Protein AF-A0A9N8MC89-F1 (afdb_monomer_lite)

Secondary structure (DSSP, 8-state):
-HHHHHHHHHHHHHHHHHHHHHHHHHHHHHHHHHHH-S-HHHHHHHHHHHHHHHHHHHHHHHHHSSS--HHHHHHHHHHHHHHHHHHHHS-------

Structure (mmCIF, N/CA/C/O backbone):
data_AF-A0A9N8MC89-F1
#
_entry.id   AF-A0A9N8MC89-F1
#
loop_
_atom_site.group_PDB
_atom_site.id
_atom_site.type_symbol
_atom_site.label_atom_id
_atom_site.label_alt_id
_atom_site.label_comp_id
_atom_site.label_asym_id
_atom_site.label_entity_id
_atom_site.label_seq_id
_atom_site.pdbx_PDB_ins_code
_atom_site.Cartn_x
_atom_site.Cartn_y
_atom_site.Cartn_z
_atom_site.occupancy
_atom_site.B_iso_or_equiv
_atom_site.auth_seq_id
_atom_site.auth_comp_id
_atom_site.auth_asym_id
_atom_site.auth_atom_id
_atom_site.pdbx_PDB_model_num
ATOM 1 N N . MET A 1 1 ? -17.950 9.447 32.965 1.00 62.00 1 MET A N 1
ATOM 2 C CA . MET A 1 1 ? -18.202 8.528 31.833 1.00 62.00 1 MET A CA 1
ATOM 3 C C . MET A 1 1 ? -17.911 9.230 30.510 1.00 62.00 1 MET A C 1
ATOM 5 O O . MET A 1 1 ? -17.182 8.667 29.710 1.00 62.00 1 MET A O 1
ATOM 9 N N . GLU A 1 2 ? -18.355 10.479 30.329 1.00 76.88 2 GLU A N 1
ATOM 10 C CA . GLU A 1 2 ? -18.063 11.297 29.134 1.00 76.88 2 GLU A CA 1
ATOM 11 C C . GLU A 1 2 ? -16.570 11.581 28.923 1.00 76.88 2 GLU A C 1
ATOM 13 O O . GLU A 1 2 ? -16.059 11.283 27.856 1.00 76.88 2 GLU A O 1
ATOM 18 N N . GLN A 1 3 ? -15.829 12.005 29.952 1.00 79.44 3 GLN A N 1
ATOM 19 C CA . GLN A 1 3 ? -14.386 12.276 29.824 1.00 79.44 3 GLN A CA 1
ATOM 20 C C . GLN A 1 3 ? -13.553 11.037 29.431 1.00 79.44 3 GLN A C 1
ATOM 22 O O . GLN A 1 3 ? -12.566 11.140 28.708 1.00 79.44 3 GLN A O 1
ATOM 27 N N . LEU A 1 4 ? -13.955 9.846 29.891 1.00 80.94 4 LEU A N 1
ATOM 28 C CA . LEU A 1 4 ? -13.317 8.588 29.489 1.00 80.94 4 LEU A CA 1
ATOM 29 C C . LEU A 1 4 ? -13.664 8.252 28.032 1.00 80.94 4 LEU A C 1
ATOM 31 O O . LEU A 1 4 ? -12.801 7.807 27.286 1.00 80.94 4 LEU A O 1
ATOM 35 N N . ASN A 1 5 ? -14.909 8.503 27.620 1.00 86.31 5 ASN A N 1
ATOM 36 C CA . ASN A 1 5 ? -15.344 8.323 26.239 1.00 86.31 5 ASN A CA 1
ATOM 37 C C . ASN A 1 5 ? -14.590 9.267 25.285 1.00 86.31 5 ASN A C 1
ATOM 39 O O . ASN A 1 5 ? -14.120 8.835 24.240 1.00 86.31 5 ASN A O 1
ATOM 43 N N . GLU A 1 6 ? -14.392 10.527 25.674 1.00 88.38 6 GLU A N 1
ATOM 44 C CA . GLU A 1 6 ? -13.594 11.502 24.919 1.00 88.38 6 GLU A CA 1
ATOM 45 C C . GLU A 1 6 ? -12.141 11.045 24.749 1.00 88.38 6 GLU A C 1
ATOM 47 O O . GLU A 1 6 ? -11.620 11.068 23.638 1.00 88.38 6 GLU A O 1
ATOM 52 N N . GLN A 1 7 ? -11.498 10.558 25.815 1.00 88.44 7 GLN A N 1
ATOM 53 C CA . GLN A 1 7 ? -10.128 10.033 25.744 1.00 88.44 7 GLN A CA 1
ATOM 54 C C . GLN A 1 7 ? -10.012 8.825 24.808 1.00 88.44 7 GLN A C 1
ATOM 56 O O . GLN A 1 7 ? -9.069 8.736 24.022 1.00 88.44 7 GLN A O 1
ATOM 61 N N . TRP A 1 8 ? -10.983 7.911 24.864 1.00 93.00 8 TRP A N 1
ATOM 62 C CA . TRP A 1 8 ? -11.050 6.771 23.952 1.00 93.00 8 TRP A CA 1
ATOM 63 C C . TRP A 1 8 ? -11.229 7.209 22.501 1.00 93.00 8 TRP A C 1
ATOM 65 O O . TRP A 1 8 ? -10.532 6.706 21.621 1.00 93.00 8 TRP A O 1
ATOM 75 N N . MET A 1 9 ? -12.121 8.165 22.245 1.00 94.19 9 MET A N 1
ATOM 76 C CA . MET A 1 9 ? -12.336 8.695 20.901 1.00 94.19 9 MET A CA 1
ATOM 77 C C . MET A 1 9 ? -11.084 9.379 20.352 1.00 94.19 9 MET A C 1
ATOM 79 O O . MET A 1 9 ? -10.748 9.149 19.194 1.00 94.19 9 MET A O 1
ATOM 83 N N . THR A 1 10 ? -10.352 10.137 21.171 1.00 92.56 10 THR A N 1
ATOM 84 C CA . THR A 1 10 ? -9.063 10.724 20.774 1.00 92.56 10 THR A CA 1
ATOM 85 C C . THR A 1 10 ? -8.053 9.645 20.391 1.00 92.56 10 THR A C 1
ATOM 87 O O . THR A 1 10 ? -7.494 9.704 19.302 1.00 92.56 10 THR A O 1
ATOM 90 N N . ALA A 1 11 ? -7.890 8.601 21.210 1.00 93.25 11 ALA A N 1
ATOM 91 C CA . ALA A 1 11 ? -6.967 7.506 20.900 1.00 93.25 11 ALA A CA 1
ATOM 92 C C . ALA A 1 11 ? -7.343 6.756 19.607 1.00 93.25 11 ALA A C 1
ATOM 94 O O . ALA A 1 11 ? -6.468 6.338 18.848 1.00 93.25 11 ALA A O 1
ATOM 95 N N . VAL A 1 12 ? -8.643 6.598 19.330 1.00 94.06 12 VAL A N 1
ATOM 96 C CA . VAL A 1 12 ? -9.125 6.023 18.065 1.00 94.06 12 VAL A CA 1
ATOM 97 C C . VAL A 1 12 ? -8.786 6.936 16.888 1.00 94.06 12 VAL A C 1
ATOM 99 O O . VAL A 1 12 ? -8.325 6.442 15.862 1.00 94.06 12 VAL A O 1
ATOM 102 N N . VAL A 1 13 ? -8.985 8.249 17.017 1.00 93.19 13 VAL A N 1
ATOM 103 C CA . VAL A 1 13 ? -8.631 9.214 15.965 1.00 93.19 13 VAL A CA 1
ATOM 104 C C . VAL A 1 13 ? -7.130 9.190 15.686 1.00 93.19 13 VAL A C 1
ATOM 106 O O . VAL A 1 13 ? -6.747 9.111 14.520 1.00 93.19 13 VAL A O 1
ATOM 109 N N . ASP A 1 14 ? -6.296 9.175 16.724 1.00 92.94 14 ASP A N 1
ATOM 110 C CA . ASP A 1 14 ? -4.839 9.115 16.586 1.00 92.94 14 ASP A CA 1
ATOM 111 C C . ASP A 1 14 ? -4.408 7.834 15.855 1.00 92.94 14 ASP A C 1
ATOM 113 O O . ASP A 1 14 ? -3.695 7.892 14.853 1.00 92.94 14 ASP A O 1
ATOM 117 N N . ALA A 1 15 ? -4.937 6.676 16.266 1.00 91.94 15 ALA A N 1
ATOM 118 C CA . ALA A 1 15 ? -4.642 5.403 15.611 1.00 91.94 15 ALA A CA 1
ATOM 119 C C . ALA A 1 15 ? -5.097 5.374 14.138 1.00 91.94 15 ALA A C 1
ATOM 121 O O . ALA A 1 15 ? -4.404 4.830 13.275 1.00 91.94 15 ALA A O 1
ATOM 122 N N . LEU A 1 16 ? -6.256 5.960 13.824 1.00 90.88 16 LEU A N 1
ATOM 123 C CA . LEU A 1 16 ? -6.736 6.074 12.444 1.00 90.88 16 LEU A CA 1
ATOM 124 C C . LEU A 1 16 ? -5.858 7.016 11.610 1.00 90.88 16 LEU A C 1
ATOM 126 O O . LEU A 1 16 ? -5.602 6.719 10.442 1.00 90.88 16 LEU A O 1
ATOM 130 N N . SER A 1 17 ? -5.379 8.113 12.199 1.00 87.88 17 SER A N 1
ATOM 131 C CA . SER A 1 17 ? -4.451 9.052 11.564 1.00 87.88 17 SER A CA 1
ATOM 132 C C . SER A 1 17 ? -3.123 8.371 11.212 1.00 87.88 17 SER A C 1
ATOM 134 O O . SER A 1 17 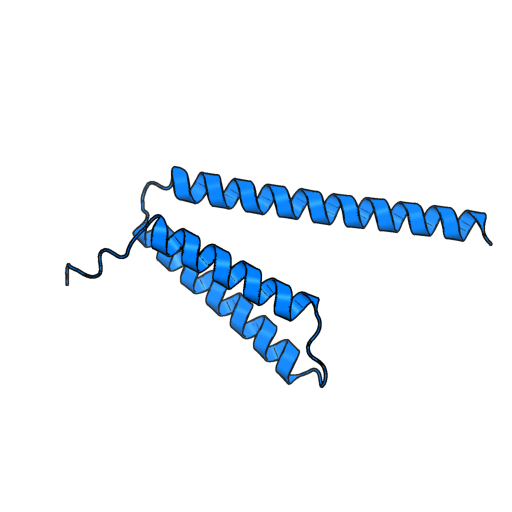? -2.669 8.448 10.068 1.00 87.88 17 SER A O 1
ATOM 136 N N . ASP A 1 18 ? -2.553 7.600 12.140 1.00 91.50 18 ASP A N 1
ATOM 137 C CA . ASP A 1 18 ? -1.312 6.848 11.915 1.00 91.50 18 ASP A CA 1
ATOM 138 C C . ASP A 1 18 ? -1.464 5.802 10.803 1.00 91.50 18 ASP A C 1
ATOM 140 O O . ASP A 1 18 ? -0.604 5.676 9.924 1.00 91.50 18 ASP A O 1
ATOM 144 N N . LEU A 1 19 ? -2.590 5.080 10.781 1.00 87.12 19 LEU A N 1
ATOM 145 C CA . LEU A 1 19 ? -2.899 4.129 9.710 1.00 87.12 19 LEU A CA 1
ATOM 146 C C . LEU A 1 19 ? -3.003 4.819 8.342 1.00 87.12 19 LEU A C 1
ATOM 148 O O . LEU A 1 19 ? -2.531 4.280 7.336 1.00 87.12 19 LEU A O 1
ATOM 152 N N . GLN A 1 20 ? -3.594 6.015 8.284 1.00 85.06 20 GLN A N 1
ATOM 153 C CA . GLN A 1 20 ? -3.663 6.810 7.057 1.00 85.06 20 GLN A CA 1
ATOM 154 C C . GLN A 1 20 ? -2.275 7.287 6.613 1.00 85.06 20 GLN A C 1
ATOM 156 O O . GLN A 1 20 ? -1.937 7.150 5.434 1.00 85.06 20 GLN A O 1
ATOM 161 N N . ALA A 1 21 ? -1.446 7.776 7.537 1.00 85.31 21 ALA A N 1
ATOM 162 C CA . ALA A 1 21 ? -0.080 8.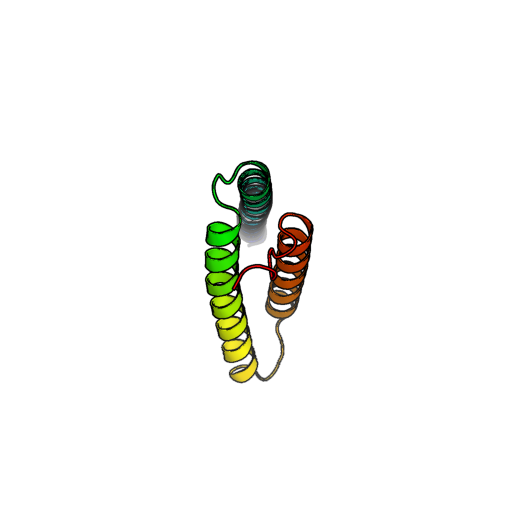205 7.248 1.00 85.31 21 ALA A CA 1
ATOM 163 C C . ALA A 1 21 ? 0.778 7.051 6.702 1.00 85.31 21 ALA A C 1
ATOM 165 O O . ALA A 1 21 ? 1.433 7.195 5.666 1.00 85.31 21 ALA A O 1
ATOM 166 N N . ALA A 1 22 ? 0.709 5.873 7.332 1.00 85.25 22 ALA A N 1
ATOM 167 C CA . ALA A 1 22 ? 1.405 4.673 6.871 1.00 85.25 22 ALA A CA 1
ATOM 168 C C . ALA A 1 22 ? 0.986 4.285 5.447 1.00 85.25 22 ALA A C 1
ATOM 170 O O . ALA A 1 22 ? 1.819 3.923 4.614 1.00 85.25 22 ALA A O 1
ATOM 171 N N . ARG A 1 23 ? -0.305 4.408 5.136 1.00 83.31 23 ARG A N 1
ATOM 172 C CA . ARG A 1 23 ? -0.840 4.115 3.808 1.00 83.31 23 ARG A CA 1
ATOM 173 C C . ARG A 1 23 ? -0.343 5.086 2.735 1.00 83.31 23 ARG A C 1
ATOM 175 O O . ARG A 1 23 ? -0.012 4.651 1.633 1.00 83.31 23 ARG A O 1
ATOM 182 N N . VAL A 1 24 ? -0.263 6.378 3.049 1.00 81.12 24 VAL A N 1
ATOM 183 C CA . VAL A 1 24 ? 0.328 7.385 2.151 1.00 81.12 24 VAL A CA 1
ATOM 184 C C . VAL A 1 24 ? 1.804 7.073 1.898 1.00 81.12 24 VAL A C 1
ATOM 186 O O . VAL A 1 24 ? 2.235 7.042 0.744 1.00 81.12 24 VAL A O 1
ATOM 189 N N . ALA A 1 25 ? 2.562 6.760 2.953 1.00 85.38 25 ALA A N 1
ATOM 190 C CA . ALA A 1 25 ? 3.975 6.406 2.844 1.00 85.38 25 ALA A CA 1
ATOM 191 C C . ALA A 1 25 ? 4.200 5.154 1.978 1.00 85.38 25 ALA A C 1
ATOM 193 O O . ALA A 1 25 ? 5.082 5.152 1.122 1.00 85.38 25 ALA A O 1
ATOM 194 N N . GLN A 1 26 ? 3.374 4.113 2.137 1.00 81.88 26 GLN A N 1
ATOM 195 C CA . GLN A 1 26 ? 3.420 2.920 1.282 1.00 81.88 26 GLN A CA 1
ATOM 196 C C . GLN A 1 26 ? 3.219 3.267 -0.197 1.00 81.88 26 GLN A C 1
ATOM 198 O O . GLN A 1 26 ? 3.948 2.760 -1.048 1.00 81.88 26 GLN A O 1
ATOM 203 N N . GLY A 1 27 ? 2.266 4.155 -0.501 1.00 84.75 27 GLY A N 1
ATOM 204 C CA . GLY A 1 27 ? 2.054 4.652 -1.857 1.00 84.75 27 GLY A CA 1
ATOM 205 C C . GLY A 1 27 ? 3.304 5.331 -2.417 1.00 84.75 27 GLY A C 1
ATOM 206 O O . GLY A 1 27 ? 3.778 4.939 -3.477 1.00 84.75 27 GLY A O 1
ATOM 207 N N . ALA A 1 28 ? 3.888 6.273 -1.673 1.00 83.75 28 ALA A N 1
ATOM 208 C CA . ALA A 1 28 ? 5.104 6.979 -2.084 1.00 83.75 28 ALA A CA 1
ATOM 209 C C . ALA A 1 28 ? 6.299 6.034 -2.309 1.00 83.75 28 ALA A C 1
ATOM 211 O O . ALA A 1 28 ? 7.056 6.200 -3.265 1.00 83.75 28 ALA A O 1
ATOM 212 N N . VAL A 1 29 ? 6.454 5.005 -1.470 1.00 86.12 29 VAL A N 1
ATOM 213 C CA . VAL A 1 29 ? 7.491 3.979 -1.653 1.00 86.12 29 VAL A CA 1
ATOM 214 C C . VAL A 1 29 ? 7.262 3.193 -2.943 1.00 86.12 29 VAL A C 1
ATOM 216 O O . VAL A 1 29 ? 8.212 2.983 -3.694 1.00 86.12 29 VAL A O 1
ATOM 219 N N . LEU A 1 30 ? 6.023 2.789 -3.239 1.00 85.12 30 LEU A N 1
ATOM 220 C CA . LEU A 1 30 ? 5.704 2.124 -4.505 1.00 85.12 30 LEU A CA 1
ATOM 221 C C . LEU A 1 30 ? 6.004 3.029 -5.706 1.00 85.12 30 LEU A C 1
ATOM 223 O O . LEU A 1 30 ? 6.589 2.556 -6.676 1.00 85.12 30 LEU A O 1
ATOM 227 N N . GLU A 1 31 ? 5.690 4.326 -5.636 1.00 86.00 31 GLU A N 1
ATOM 228 C CA . GLU A 1 31 ? 6.057 5.283 -6.691 1.00 86.00 31 GLU A CA 1
ATOM 229 C C . GLU A 1 31 ? 7.573 5.362 -6.890 1.00 86.00 31 GLU A C 1
ATOM 231 O O . GLU A 1 31 ? 8.051 5.287 -8.023 1.00 86.00 31 GLU A O 1
ATOM 236 N N . ALA A 1 32 ? 8.334 5.466 -5.798 1.00 85.06 32 ALA A N 1
ATOM 237 C CA . ALA A 1 32 ? 9.789 5.528 -5.845 1.00 85.06 32 ALA A CA 1
ATOM 238 C C . ALA A 1 32 ? 10.393 4.241 -6.424 1.00 85.06 32 ALA A C 1
ATOM 240 O O . ALA A 1 32 ? 11.306 4.309 -7.249 1.00 85.06 32 ALA A O 1
ATOM 241 N N . LEU A 1 33 ? 9.865 3.073 -6.045 1.00 85.00 33 LEU A N 1
ATOM 242 C CA . LEU A 1 33 ? 10.274 1.789 -6.609 1.00 85.00 33 LEU A CA 1
ATOM 243 C C . LEU A 1 33 ? 9.998 1.756 -8.112 1.00 85.00 33 LEU A C 1
ATOM 245 O O . LEU A 1 33 ? 10.910 1.478 -8.879 1.00 85.00 33 LEU A O 1
ATOM 249 N N . VAL A 1 34 ? 8.796 2.121 -8.558 1.00 84.25 34 VAL A N 1
ATOM 250 C CA . VAL A 1 34 ? 8.468 2.182 -9.992 1.00 84.25 34 VAL A CA 1
ATOM 251 C C . VAL A 1 34 ? 9.403 3.125 -10.753 1.00 84.25 34 VAL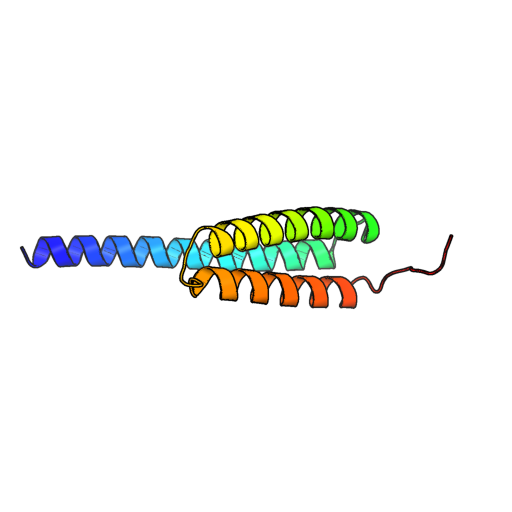 A C 1
ATOM 253 O O . VAL A 1 34 ? 9.853 2.795 -11.845 1.00 84.25 34 VAL A O 1
ATOM 256 N N . ALA A 1 35 ? 9.746 4.277 -10.182 1.00 82.62 35 ALA A N 1
ATOM 257 C CA . ALA A 1 35 ? 10.616 5.241 -10.847 1.00 82.62 35 ALA A CA 1
ATOM 258 C C . ALA A 1 35 ? 12.092 4.805 -10.924 1.00 82.62 35 ALA A C 1
ATOM 260 O O . ALA A 1 35 ? 12.805 5.248 -11.821 1.00 82.62 35 ALA A O 1
ATOM 261 N N . SER A 1 36 ? 12.567 3.978 -9.986 1.00 81.94 36 SER A N 1
ATOM 262 C CA . SER A 1 36 ? 14.005 3.719 -9.796 1.00 81.94 36 SER A CA 1
ATOM 263 C C . SER A 1 36 ? 14.427 2.251 -9.910 1.00 81.94 36 SER A C 1
ATOM 265 O O . SER A 1 36 ? 15.620 1.956 -9.808 1.00 81.94 36 SER A O 1
ATOM 267 N N . HIS A 1 37 ? 13.495 1.312 -10.116 1.00 81.75 37 HIS A N 1
ATOM 268 C CA . HIS A 1 37 ? 13.832 -0.108 -10.040 1.00 81.75 37 HIS A CA 1
ATOM 269 C C . HIS A 1 37 ? 14.756 -0.545 -11.193 1.00 81.75 37 HIS A C 1
ATOM 271 O O . HIS A 1 37 ? 14.384 -0.422 -12.362 1.00 81.75 37 HIS A O 1
ATOM 277 N N . PRO A 1 38 ? 15.921 -1.157 -10.899 1.00 83.38 38 PRO A N 1
ATOM 278 C CA . PRO A 1 38 ? 16.908 -1.527 -11.917 1.00 83.38 38 PRO A CA 1
ATOM 279 C C . PRO A 1 38 ? 16.442 -2.666 -12.838 1.00 83.38 38 PRO A C 1
ATOM 281 O O . PRO A 1 38 ? 17.019 -2.886 -13.899 1.00 83.38 38 PRO A O 1
ATOM 284 N N . SER A 1 39 ? 15.404 -3.412 -12.442 1.00 85.94 39 SER A N 1
ATOM 285 C CA . SER A 1 39 ? 14.807 -4.484 -13.248 1.00 85.94 39 SER A CA 1
ATOM 286 C C . SER A 1 39 ? 13.274 -4.417 -13.242 1.00 85.94 39 SER A C 1
ATOM 288 O O . SER A 1 39 ? 12.632 -5.019 -12.376 1.00 85.94 39 SER A O 1
ATOM 290 N N . PRO A 1 40 ? 12.666 -3.696 -14.195 1.00 81.62 40 PRO A N 1
ATOM 291 C CA . PRO A 1 40 ? 11.213 -3.603 -14.350 1.00 81.62 40 PRO A CA 1
ATOM 292 C C . PRO A 1 40 ? 10.487 -4.953 -14.389 1.00 81.62 40 PRO A C 1
ATOM 294 O O . PRO A 1 40 ? 9.452 -5.138 -13.755 1.00 81.62 40 PRO A O 1
ATOM 297 N N . VAL A 1 41 ? 11.063 -5.934 -15.091 1.00 84.12 41 VAL A N 1
ATOM 298 C CA . VAL A 1 41 ? 10.459 -7.263 -15.283 1.00 84.12 41 VAL A CA 1
ATOM 299 C C . VAL A 1 41 ? 10.365 -8.039 -13.970 1.00 84.12 41 VAL A C 1
ATOM 301 O O . VAL A 1 41 ? 9.354 -8.690 -13.708 1.00 84.12 41 VAL A O 1
ATOM 304 N N . LEU A 1 42 ? 11.403 -7.984 -13.131 1.00 86.75 42 LEU A N 1
ATOM 305 C CA . LEU A 1 42 ? 11.375 -8.640 -11.823 1.00 86.75 42 LEU A CA 1
ATOM 306 C C . LEU A 1 42 ? 10.385 -7.953 -10.881 1.00 86.75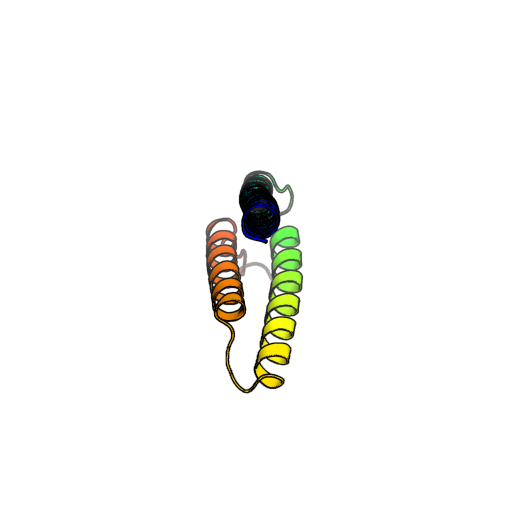 42 LEU A C 1
ATOM 308 O O . LEU A 1 42 ? 9.646 -8.647 -10.186 1.00 86.75 42 LEU A O 1
ATOM 312 N N . LEU A 1 43 ? 10.325 -6.618 -10.906 1.00 87.75 43 LEU A N 1
ATOM 313 C CA . LEU A 1 43 ? 9.360 -5.858 -10.113 1.00 87.75 43 LEU A CA 1
ATOM 314 C C . LEU A 1 43 ? 7.917 -6.225 -10.486 1.00 87.75 43 LEU A C 1
ATOM 316 O O . LEU A 1 43 ? 7.130 -6.532 -9.594 1.00 87.75 43 LEU A O 1
ATOM 320 N N . MET A 1 44 ? 7.599 -6.289 -11.784 1.00 87.00 44 MET A N 1
ATOM 321 C CA . MET A 1 44 ? 6.287 -6.730 -12.276 1.00 87.00 44 MET A CA 1
ATOM 322 C C . MET A 1 44 ? 5.941 -8.145 -11.800 1.00 87.00 44 MET A C 1
ATOM 324 O O . MET A 1 44 ? 4.877 -8.361 -11.234 1.00 87.00 44 MET A O 1
ATOM 328 N N . ARG A 1 45 ? 6.866 -9.107 -11.921 1.00 88.06 45 ARG A N 1
ATOM 329 C CA . ARG A 1 45 ? 6.632 -10.486 -11.448 1.00 88.06 45 ARG A CA 1
ATOM 330 C C . ARG A 1 45 ? 6.375 -10.561 -9.941 1.00 88.06 45 ARG A C 1
ATOM 332 O O . ARG A 1 45 ? 5.555 -11.363 -9.495 1.00 88.06 45 ARG A O 1
ATOM 339 N N . CYS A 1 46 ? 7.100 -9.773 -9.148 1.00 89.81 46 CYS A N 1
ATOM 340 C CA . CYS A 1 46 ? 6.887 -9.696 -7.704 1.00 89.81 46 CYS A CA 1
ATOM 341 C C . CYS A 1 46 ? 5.530 -9.060 -7.375 1.00 89.81 46 CYS A C 1
ATOM 343 O O . CYS A 1 46 ? 4.815 -9.574 -6.514 1.00 89.81 46 CYS A O 1
ATOM 345 N N . TRP A 1 47 ? 5.156 -7.996 -8.089 1.00 90.75 47 TRP A N 1
ATOM 346 C CA . TRP A 1 47 ? 3.853 -7.347 -7.967 1.00 90.75 47 TRP A CA 1
ATOM 347 C C . TRP A 1 47 ? 2.697 -8.292 -8.309 1.00 90.75 47 TRP A C 1
ATOM 349 O O . TRP A 1 47 ? 1.756 -8.406 -7.525 1.00 90.75 47 TRP A O 1
ATOM 359 N N . ASP A 1 48 ? 2.785 -9.031 -9.415 1.00 89.44 48 ASP A N 1
ATOM 360 C CA . ASP A 1 48 ? 1.756 -9.987 -9.843 1.00 89.44 48 ASP A CA 1
ATOM 361 C C . ASP A 1 48 ? 1.520 -11.072 -8.786 1.00 89.44 48 ASP A C 1
ATOM 363 O O . ASP A 1 48 ? 0.382 -11.418 -8.466 1.00 89.44 48 ASP A O 1
ATOM 367 N N . ARG A 1 49 ? 2.600 -11.589 -8.184 1.00 91.06 49 ARG A N 1
ATOM 368 C CA . ARG A 1 49 ? 2.513 -12.577 -7.097 1.00 91.06 49 ARG A CA 1
ATOM 369 C C . ARG A 1 49 ? 1.846 -11.999 -5.851 1.00 91.06 49 ARG A C 1
ATOM 371 O O . ARG A 1 49 ? 0.974 -12.647 -5.272 1.00 91.06 49 ARG A O 1
ATOM 378 N N . LEU A 1 50 ? 2.256 -10.799 -5.438 1.00 91.06 50 LEU A N 1
ATOM 379 C CA . LEU A 1 50 ? 1.715 -10.134 -4.253 1.00 91.06 50 LEU A CA 1
ATOM 380 C C . LEU A 1 50 ? 0.227 -9.808 -4.430 1.00 91.06 50 LEU A C 1
ATOM 382 O O . LEU A 1 50 ? -0.591 -10.175 -3.587 1.00 91.06 50 LEU A O 1
ATOM 386 N N . SER A 1 51 ? -0.123 -9.153 -5.537 1.00 90.69 51 SER A N 1
ATOM 387 C CA . SER A 1 51 ? -1.495 -8.751 -5.850 1.00 90.69 51 SER A CA 1
ATOM 388 C C . SER A 1 51 ? -2.423 -9.961 -5.958 1.00 90.69 51 SER A C 1
ATOM 390 O O . SER A 1 51 ? -3.481 -9.963 -5.332 1.00 90.69 51 SER A O 1
ATOM 392 N N . SER A 1 52 ? -1.999 -11.037 -6.633 1.00 89.62 52 SER A N 1
ATOM 393 C CA . SER A 1 52 ? -2.779 -12.280 -6.736 1.00 89.62 52 SER A CA 1
ATOM 394 C C .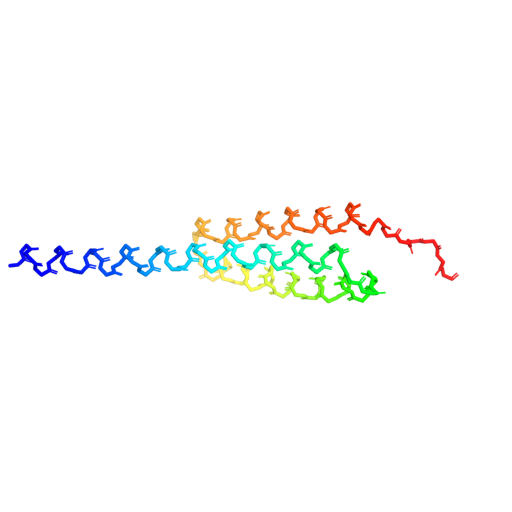 SER A 1 52 ? -3.082 -12.897 -5.367 1.00 89.62 52 SER A C 1
ATOM 396 O O . SER A 1 52 ? -4.215 -13.304 -5.107 1.00 89.62 52 SER A O 1
ATOM 398 N N . SER A 1 53 ? -2.095 -12.933 -4.465 1.00 92.50 53 SER A N 1
ATOM 399 C CA . SER A 1 53 ? -2.272 -13.451 -3.100 1.00 92.50 53 SER A CA 1
ATOM 400 C C . SER A 1 53 ? -3.289 -12.630 -2.296 1.00 92.50 53 SER A C 1
ATOM 402 O O . SER A 1 53 ? -4.180 -13.179 -1.637 1.00 92.50 53 SER A O 1
ATOM 404 N N . LEU A 1 54 ? -3.215 -11.300 -2.395 1.00 89.62 54 LEU A N 1
ATOM 405 C CA . LEU A 1 54 ? -4.142 -10.395 -1.714 1.00 89.62 54 LEU A CA 1
ATOM 406 C C . LEU A 1 54 ? -5.564 -10.505 -2.277 1.00 89.62 54 LEU A C 1
ATOM 408 O O . LEU A 1 54 ? -6.519 -10.594 -1.505 1.00 89.62 54 LEU A O 1
ATOM 412 N N . VAL A 1 55 ? -5.714 -10.585 -3.602 1.00 90.38 55 VAL A N 1
ATOM 413 C CA . VAL A 1 55 ? -7.013 -10.811 -4.256 1.00 90.38 55 VAL A CA 1
ATOM 414 C C . VAL A 1 55 ? -7.625 -12.136 -3.805 1.00 90.38 55 VAL A C 1
ATOM 416 O O . VAL A 1 55 ? -8.809 -12.177 -3.466 1.00 90.38 55 VAL A O 1
ATOM 419 N N . ALA A 1 56 ? -6.837 -13.213 -3.748 1.00 91.06 56 ALA A N 1
ATOM 420 C CA . ALA A 1 56 ? -7.303 -14.512 -3.270 1.00 91.06 56 ALA A CA 1
ATOM 421 C C . ALA A 1 56 ? -7.746 -14.458 -1.800 1.00 91.06 56 ALA A C 1
ATOM 423 O O . ALA A 1 56 ? -8.763 -15.051 -1.445 1.00 91.06 56 ALA A O 1
ATOM 424 N N . THR A 1 57 ? -7.019 -13.725 -0.956 1.00 88.50 57 THR A N 1
ATOM 425 C CA . THR A 1 57 ? -7.359 -13.536 0.462 1.00 88.50 57 THR A CA 1
ATOM 426 C C . THR A 1 57 ? -8.681 -12.783 0.620 1.00 88.50 57 THR A C 1
ATOM 428 O O . THR A 1 57 ? -9.575 -13.241 1.331 1.00 88.50 57 THR A O 1
ATOM 431 N N . VAL A 1 58 ? -8.851 -11.667 -0.099 1.00 88.62 58 VAL A N 1
ATOM 432 C CA . VAL A 1 58 ? -10.106 -10.901 -0.099 1.00 88.62 58 VAL A CA 1
ATOM 433 C C . VAL A 1 58 ? -11.261 -11.751 -0.631 1.00 88.62 58 VAL A C 1
ATOM 435 O O . VAL A 1 58 ? -12.343 -11.752 -0.051 1.00 88.62 58 VAL A O 1
ATOM 438 N N . SER A 1 59 ? -11.035 -12.520 -1.696 1.00 87.44 59 SER A N 1
ATOM 439 C CA . SER A 1 59 ? -12.056 -13.394 -2.286 1.00 87.44 59 SER A CA 1
ATOM 440 C C . SER A 1 59 ? -12.501 -14.495 -1.322 1.00 87.44 59 SER A C 1
ATOM 442 O O . SER A 1 59 ? -13.696 -14.750 -1.201 1.00 87.44 59 SER A O 1
ATOM 444 N N . GLN A 1 60 ? -11.566 -15.107 -0.590 1.00 87.38 60 GLN A N 1
ATOM 445 C CA . GLN A 1 60 ? -11.878 -16.089 0.453 1.00 87.38 60 GLN A CA 1
ATOM 446 C C . GLN A 1 60 ? -12.689 -15.468 1.590 1.00 87.38 60 GLN A C 1
ATOM 448 O O . GLN A 1 60 ? -13.700 -16.031 2.007 1.00 87.38 60 GLN A O 1
ATOM 453 N N . HIS A 1 61 ? -12.294 -14.285 2.060 1.00 85.75 61 HIS A N 1
ATOM 454 C CA . HIS A 1 61 ? -13.010 -13.606 3.135 1.00 85.75 61 HIS A CA 1
ATOM 455 C C . HIS A 1 61 ? -14.430 -13.200 2.699 1.00 85.75 61 HIS A C 1
ATOM 457 O O . HIS A 1 61 ? -15.387 -13.458 3.431 1.00 85.75 61 HIS A O 1
ATOM 463 N N . LYS A 1 62 ? -14.592 -12.716 1.459 1.00 86.00 62 LYS A N 1
ATOM 464 C CA . LYS A 1 62 ? -15.902 -12.478 0.830 1.00 86.00 62 LYS A CA 1
ATOM 465 C C . LYS A 1 62 ? -16.736 -13.750 0.691 1.00 86.00 62 LYS A C 1
ATOM 467 O O . LYS A 1 62 ? -17.945 -13.680 0.822 1.00 86.00 62 LYS A O 1
ATOM 472 N N . ALA A 1 63 ? -16.126 -14.903 0.426 1.00 84.69 63 ALA A N 1
ATOM 473 C CA . ALA A 1 63 ? -16.849 -16.174 0.355 1.00 84.69 63 ALA A CA 1
ATOM 474 C C . ALA A 1 63 ? -17.296 -16.673 1.742 1.00 84.69 63 ALA A C 1
ATOM 476 O O . ALA A 1 63 ? -18.348 -17.292 1.863 1.00 84.69 63 ALA A O 1
ATOM 477 N N . SER A 1 64 ? -16.520 -16.384 2.792 1.00 85.50 64 SER A N 1
ATOM 478 C CA . SER A 1 64 ? -16.866 -16.722 4.182 1.00 85.50 64 SER A CA 1
ATOM 479 C C . SER A 1 64 ? -17.873 -15.769 4.835 1.00 85.50 64 SER A C 1
ATOM 481 O O . SER A 1 64 ? -18.401 -16.073 5.903 1.00 85.50 64 SER A O 1
ATOM 483 N N . SER A 1 65 ? -18.134 -14.611 4.222 1.00 82.69 65 SER A N 1
ATOM 484 C CA . SER A 1 65 ? -19.013 -13.578 4.761 1.00 82.69 65 SER A CA 1
ATOM 485 C C . SER A 1 65 ? -20.184 -13.324 3.820 1.00 82.69 65 SER A C 1
ATOM 487 O O . SER A 1 65 ? -20.002 -13.077 2.637 1.00 82.69 65 SER A O 1
ATOM 489 N N . THR A 1 66 ? -21.409 -13.319 4.341 1.00 73.25 66 THR A N 1
ATOM 490 C CA . THR A 1 66 ? -22.621 -13.090 3.533 1.00 73.25 66 THR A CA 1
ATOM 491 C C . THR A 1 66 ? -22.705 -11.667 2.960 1.00 73.25 66 THR A C 1
ATOM 493 O O . THR A 1 66 ? -23.555 -11.389 2.118 1.00 73.25 66 THR A O 1
ATOM 496 N N . MET A 1 67 ? -21.844 -10.748 3.408 1.00 76.12 67 MET A N 1
ATOM 497 C CA . MET A 1 67 ? -21.881 -9.337 3.040 1.00 76.12 67 MET A CA 1
ATOM 498 C C . MET A 1 67 ? -20.474 -8.847 2.688 1.00 76.12 67 MET A C 1
ATOM 500 O O . MET A 1 67 ? -19.552 -8.958 3.494 1.00 76.12 67 MET A O 1
ATOM 504 N N . ALA A 1 68 ? -20.310 -8.288 1.487 1.00 69.88 68 ALA A N 1
ATOM 505 C CA . ALA A 1 68 ? -19.044 -7.688 1.079 1.00 69.88 68 ALA A CA 1
ATOM 506 C C . ALA A 1 68 ? -18.744 -6.466 1.958 1.00 69.88 68 ALA A C 1
ATOM 508 O O . ALA A 1 68 ? -19.560 -5.542 2.036 1.00 69.88 68 ALA A O 1
ATOM 509 N N . LYS A 1 69 ? -17.580 -6.443 2.617 1.00 83.00 69 LYS A N 1
ATOM 510 C CA . LYS A 1 69 ? -17.202 -5.305 3.462 1.00 83.00 69 LYS A CA 1
ATOM 511 C C . LYS A 1 69 ? -16.671 -4.172 2.573 1.00 83.00 69 LYS A C 1
ATOM 513 O O . LYS A 1 69 ? -15.866 -4.441 1.682 1.00 83.00 69 LYS A O 1
ATOM 518 N N . PRO A 1 70 ? -17.025 -2.898 2.824 1.00 82.25 70 PRO A N 1
ATOM 519 C CA . PRO A 1 70 ? -16.524 -1.767 2.034 1.00 82.25 70 PRO A CA 1
ATOM 520 C C . PRO A 1 70 ? -14.994 -1.721 1.923 1.00 82.25 70 PRO A C 1
ATOM 522 O O . PRO A 1 70 ? -14.453 -1.379 0.876 1.0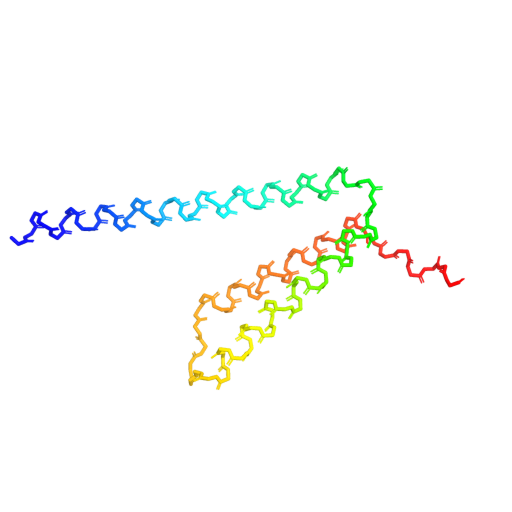0 82.25 70 PRO A O 1
ATOM 525 N N . ILE A 1 71 ? -14.291 -2.139 2.982 1.00 82.44 71 ILE A N 1
ATOM 526 C CA . ILE A 1 71 ? -12.826 -2.185 3.008 1.00 82.44 71 ILE A CA 1
ATOM 527 C C . ILE A 1 71 ? -12.240 -3.170 1.987 1.00 82.44 71 ILE A C 1
ATOM 529 O O . ILE A 1 71 ? -11.208 -2.885 1.394 1.00 82.44 71 ILE A O 1
ATOM 533 N N . GLU A 1 72 ? -12.913 -4.292 1.726 1.00 86.31 72 GLU A N 1
ATOM 534 C CA . GLU A 1 72 ? -12.473 -5.304 0.760 1.00 86.31 72 GLU A CA 1
ATOM 535 C C . GLU A 1 72 ? -12.624 -4.813 -0.674 1.00 86.31 72 GLU A C 1
ATOM 537 O O . GLU A 1 72 ? -11.714 -4.984 -1.483 1.00 86.31 72 GLU A O 1
ATOM 542 N N . ALA A 1 73 ? -13.768 -4.194 -0.984 1.00 85.56 73 ALA A N 1
ATOM 543 C CA . ALA A 1 73 ? -14.003 -3.577 -2.285 1.00 85.56 73 ALA A CA 1
ATOM 544 C C . ALA A 1 73 ? -12.935 -2.514 -2.561 1.00 85.56 73 ALA A C 1
ATOM 546 O O . ALA A 1 73 ? -12.272 -2.548 -3.596 1.00 85.56 73 ALA A O 1
ATOM 547 N N . TYR A 1 74 ? -12.679 -1.666 -1.568 1.00 86.19 74 TYR A N 1
ATOM 548 C CA . TYR A 1 74 ? -11.665 -0.633 -1.659 1.00 86.19 74 TYR A CA 1
ATOM 549 C C . TYR A 1 74 ? -10.242 -1.187 -1.837 1.00 86.19 74 TYR A C 1
ATOM 551 O O . TYR A 1 74 ? -9.469 -0.678 -2.648 1.00 86.19 74 TYR A O 1
ATOM 559 N N . THR A 1 75 ? -9.875 -2.260 -1.128 1.00 87.62 75 THR A N 1
ATOM 560 C CA . THR A 1 75 ? -8.584 -2.933 -1.339 1.00 87.62 75 THR A CA 1
ATOM 561 C C . THR A 1 75 ? -8.437 -3.428 -2.778 1.00 87.62 75 THR A C 1
ATOM 563 O O . THR A 1 75 ? -7.380 -3.230 -3.377 1.00 87.62 75 THR A O 1
ATOM 566 N N . LEU A 1 76 ? -9.480 -4.035 -3.352 1.00 89.81 76 LEU A N 1
ATOM 567 C CA . LEU A 1 76 ? -9.450 -4.526 -4.733 1.00 89.81 76 LEU A CA 1
ATOM 568 C C . LEU A 1 76 ? -9.322 -3.384 -5.751 1.00 89.81 76 LEU A C 1
ATOM 570 O O . LEU A 1 76 ? -8.519 -3.491 -6.676 1.00 89.81 76 LEU A O 1
ATOM 574 N N . GLU A 1 77 ? -10.047 -2.282 -5.560 1.00 91.00 77 GLU A N 1
ATOM 575 C CA . GLU A 1 77 ? -9.945 -1.086 -6.409 1.00 91.00 77 GLU A CA 1
ATOM 576 C C . GLU A 1 77 ? -8.528 -0.500 -6.397 1.00 91.00 77 GLU A C 1
ATOM 578 O O . GLU A 1 77 ? -7.960 -0.196 -7.447 1.00 91.00 77 GLU A O 1
ATOM 583 N N . GLN A 1 78 ? -7.911 -0.408 -5.218 1.00 89.62 78 GLN A N 1
ATOM 584 C CA . GLN A 1 78 ? -6.543 0.088 -5.081 1.00 89.62 78 GLN A CA 1
ATOM 585 C C . GLN A 1 78 ? -5.519 -0.837 -5.745 1.00 89.62 78 GLN A C 1
ATOM 587 O O . GLN A 1 78 ? -4.583 -0.348 -6.376 1.00 89.62 78 GLN A O 1
ATOM 592 N N . LEU A 1 79 ? -5.687 -2.158 -5.623 1.00 90.75 79 LEU A N 1
ATOM 593 C CA . LEU A 1 79 ? -4.829 -3.130 -6.305 1.00 90.75 79 LEU A CA 1
ATOM 594 C C . LEU A 1 79 ? -4.957 -3.014 -7.828 1.00 90.75 79 LEU A C 1
ATOM 596 O O . LEU A 1 79 ? -3.942 -3.049 -8.525 1.00 90.75 79 LEU A O 1
ATOM 600 N N . ALA A 1 80 ? -6.174 -2.825 -8.343 1.00 91.12 80 ALA A N 1
ATOM 601 C CA . ALA A 1 80 ? -6.414 -2.620 -9.768 1.00 91.12 80 ALA A CA 1
ATOM 602 C C . ALA A 1 80 ? -5.752 -1.327 -10.274 1.00 91.12 80 ALA A C 1
ATOM 604 O O . ALA A 1 80 ? -5.018 -1.365 -11.260 1.00 91.12 80 ALA A O 1
ATOM 605 N N . ALA A 1 81 ? -5.928 -0.209 -9.562 1.00 91.56 81 ALA A N 1
ATOM 606 C CA . ALA A 1 81 ? -5.327 1.076 -9.925 1.00 91.56 81 ALA A CA 1
ATOM 607 C C . ALA A 1 81 ? -3.789 1.027 -9.944 1.00 91.56 81 ALA A C 1
ATOM 609 O O . ALA A 1 81 ? -3.150 1.574 -10.846 1.00 91.56 81 ALA A O 1
ATOM 610 N N . TRP A 1 82 ? -3.179 0.346 -8.970 1.00 91.12 82 TRP A N 1
ATOM 611 C CA . TRP A 1 82 ? -1.729 0.160 -8.946 1.00 91.12 82 TRP A CA 1
ATOM 612 C C . TRP A 1 82 ? -1.230 -0.770 -10.048 1.00 91.12 82 TRP A C 1
ATOM 614 O O . TRP A 1 82 ? -0.191 -0.487 -10.636 1.00 91.12 82 TRP A O 1
ATOM 624 N N . THR A 1 83 ? -1.973 -1.832 -10.361 1.00 90.06 83 THR A N 1
ATOM 625 C CA . THR A 1 83 ? -1.633 -2.743 -11.464 1.00 90.06 83 THR A CA 1
ATOM 626 C C . THR A 1 83 ? -1.645 -2.004 -12.801 1.00 90.06 83 THR A C 1
ATOM 628 O O . THR A 1 83 ? -0.655 -2.039 -13.521 1.00 90.06 83 THR A O 1
ATOM 631 N N . ASP A 1 84 ? -2.694 -1.232 -13.078 1.00 90.75 84 ASP A N 1
ATOM 632 C CA . ASP A 1 84 ? -2.797 -0.394 -14.279 1.00 90.75 84 ASP A CA 1
ATOM 633 C C . ASP A 1 84 ? -1.657 0.643 -14.365 1.00 90.75 84 ASP A C 1
ATOM 635 O O . ASP A 1 84 ? -1.049 0.850 -15.418 1.00 90.75 84 ASP A O 1
ATOM 639 N N . ARG A 1 85 ? -1.277 1.262 -13.238 1.00 90.19 85 ARG A N 1
ATOM 640 C CA . ARG A 1 85 ? -0.115 2.164 -13.197 1.00 90.19 85 ARG A CA 1
ATOM 641 C C . ARG A 1 85 ? 1.198 1.439 -13.493 1.00 90.19 85 ARG A C 1
ATOM 643 O O . ARG A 1 85 ? 1.997 1.951 -14.273 1.00 90.19 85 ARG A O 1
ATOM 650 N N . MET A 1 86 ? 1.416 0.275 -12.886 1.00 87.50 86 MET A N 1
ATOM 651 C CA . MET A 1 86 ? 2.595 -0.563 -13.109 1.00 87.50 86 MET A CA 1
ATOM 652 C C . MET A 1 86 ? 2.713 -0.971 -14.583 1.00 87.50 86 MET A C 1
ATOM 654 O O . MET A 1 86 ? 3.781 -0.828 -15.174 1.00 87.50 86 MET A O 1
ATOM 658 N N . GLU A 1 87 ? 1.607 -1.382 -15.205 1.00 88.00 87 GLU A N 1
ATOM 659 C CA . GLU A 1 87 ? 1.550 -1.736 -16.626 1.00 88.00 87 GLU A CA 1
ATOM 660 C C . GLU A 1 87 ? 1.825 -0.544 -17.549 1.00 88.00 87 GLU A C 1
ATOM 662 O O . GLU A 1 87 ? 2.499 -0.708 -18.564 1.00 88.00 87 GLU A O 1
ATOM 667 N N . ARG A 1 88 ? 1.372 0.669 -17.205 1.00 87.38 88 ARG A N 1
ATOM 668 C CA . ARG A 1 88 ? 1.723 1.886 -17.961 1.00 87.38 88 ARG A CA 1
ATOM 669 C C . ARG A 1 88 ? 3.193 2.273 -17.833 1.00 87.38 88 ARG A C 1
ATOM 671 O O . ARG A 1 88 ? 3.771 2.761 -18.801 1.00 87.38 88 ARG A O 1
ATOM 678 N N . CYS A 1 89 ? 3.783 2.114 -16.649 1.00 85.94 89 CYS A N 1
ATOM 679 C CA . CYS A 1 89 ? 5.191 2.439 -16.410 1.00 85.94 89 CYS A CA 1
ATOM 680 C C . CYS A 1 89 ? 6.133 1.403 -17.032 1.00 85.94 89 CYS A C 1
ATOM 682 O O . CYS A 1 89 ? 7.218 1.751 -17.494 1.00 85.94 89 CYS A O 1
ATOM 684 N N . PHE A 1 90 ? 5.701 0.145 -17.078 1.00 83.19 90 PHE A N 1
ATOM 685 C CA . PHE A 1 90 ? 6.451 -0.972 -17.634 1.00 83.19 90 PHE A CA 1
ATOM 686 C C . PHE A 1 90 ? 5.586 -1.730 -18.646 1.00 83.19 90 PHE A C 1
ATOM 688 O O . PHE A 1 90 ? 5.228 -2.889 -18.400 1.00 83.19 90 PHE A O 1
ATOM 695 N N . PRO A 1 91 ? 5.236 -1.095 -19.784 1.00 75.81 91 PRO A N 1
ATOM 696 C CA . PRO A 1 91 ? 4.431 -1.730 -20.813 1.00 75.81 91 PRO A CA 1
ATOM 697 C C . PRO A 1 91 ? 5.164 -2.988 -21.224 1.00 75.81 91 PRO A C 1
ATOM 699 O O . PRO A 1 91 ? 6.342 -2.945 -21.585 1.00 75.81 91 PRO A O 1
ATOM 702 N N . GLN A 1 92 ? 4.497 -4.123 -21.033 1.00 66.94 92 GLN A N 1
ATOM 703 C CA . GLN A 1 92 ? 5.164 -5.403 -21.109 1.00 66.94 92 GLN A CA 1
ATOM 704 C C . GLN A 1 92 ? 5.977 -5.495 -22.402 1.00 66.94 92 GLN A C 1
ATOM 706 O O . GLN A 1 92 ? 5.438 -5.361 -23.502 1.00 66.94 92 GLN A O 1
ATOM 711 N N . VAL A 1 93 ? 7.263 -5.816 -22.266 1.00 55.84 93 VAL A N 1
ATOM 712 C CA . VAL A 1 93 ? 8.064 -6.398 -23.342 1.00 55.84 93 VAL A CA 1
ATOM 713 C C . VAL A 1 93 ? 7.496 -7.808 -23.608 1.00 55.84 93 VAL A C 1
ATOM 715 O O . VAL A 1 93 ? 8.165 -8.808 -23.392 1.00 55.84 93 VAL A O 1
ATOM 718 N N . ARG A 1 94 ? 6.225 -7.932 -24.038 1.00 50.94 94 ARG A N 1
ATOM 719 C CA . ARG A 1 94 ? 5.604 -9.191 -24.521 1.00 50.94 94 ARG A CA 1
ATOM 720 C C . ARG A 1 94 ? 6.112 -9.571 -25.918 1.00 50.94 94 ARG A C 1
ATOM 722 O O . ARG A 1 94 ? 5.439 -10.276 -26.659 1.00 50.94 94 ARG A O 1
ATOM 729 N N . GLY A 1 95 ? 7.282 -9.082 -26.304 1.00 49.12 95 GLY A N 1
ATOM 730 C CA . GLY A 1 95 ? 7.909 -9.355 -27.585 1.00 49.12 95 GLY A CA 1
ATOM 731 C C . GLY A 1 95 ? 9.374 -9.664 -27.359 1.00 49.12 95 GLY A C 1
ATOM 732 O O . GLY A 1 95 ? 10.203 -8.780 -27.540 1.00 49.12 95 GLY A O 1
ATOM 733 N N . GLN A 1 96 ? 9.653 -10.873 -26.877 1.00 41.78 96 GLN A N 1
ATOM 734 C CA . GLN A 1 96 ? 10.894 -11.633 -27.068 1.00 41.78 96 GLN A CA 1
ATOM 735 C C . GLN A 1 96 ? 10.735 -12.955 -26.303 1.00 41.78 96 GLN A C 1
ATOM 737 O O . GLN A 1 96 ? 11.105 -13.081 -25.137 1.00 41.78 96 GLN A O 1
ATOM 742 N N . SER A 1 97 ? 10.042 -13.893 -26.956 1.00 40.41 97 SER A N 1
ATOM 743 C CA . SER A 1 97 ? 10.299 -15.328 -26.784 1.00 40.41 97 SER A CA 1
ATOM 744 C C . SER A 1 97 ? 11.588 -15.695 -27.503 1.00 40.41 97 SER A C 1
ATOM 746 O O . SER A 1 97 ? 11.884 -15.014 -28.512 1.00 40.41 97 SER A O 1
#

pLDDT: mean 84.2, std 10.2, range [40.41, 94.19]

Radius of gyration: 18.5 Å; chains: 1; bounding box: 40×29×59 Å

Sequence (97 aa):
MEQLNEQWMTAVVDALSDLQAARVAQGAVLEALVASHPSPVLLMRCWDRLSSSLVATVSQHKASSTMAKPIEAYTLEQLAAWTDRMERCFPQVRGQS

Foldseek 3Di:
DVVVVVVVVVVVVVVVVVVVVVVVVVVVVLVVCLVDPPDLVVVLVVLVVVLVVLLVVLVVVCVVDPDRDPVSVVSNVVSVVSNVVSCVSCVDCPPDD

Organism: Xanthomonas campestris pv. juglandis (NCBI:txid195709)